Protein AF-A0A1G2N108-F1 (afdb_monomer_lite)

Radius of gyration: 14.55 Å; chains: 1; bounding box: 40×29×36 Å

Organism: NCBI:txid1802315

Structure (mmCIF, N/CA/C/O backbone):
data_AF-A0A1G2N108-F1
#
_entry.id   AF-A0A1G2N108-F1
#
loop_
_atom_site.group_PDB
_atom_site.id
_atom_site.type_symbol
_atom_site.label_atom_id
_atom_site.label_alt_id
_atom_site.label_comp_id
_atom_site.label_asym_id
_atom_site.label_entity_id
_atom_site.label_seq_id
_atom_site.pdbx_PDB_ins_code
_atom_site.Cartn_x
_atom_site.Cartn_y
_atom_site.Cartn_z
_atom_site.occupancy
_atom_site.B_iso_or_equiv
_atom_site.auth_seq_id
_atom_site.auth_comp_id
_atom_site.auth_asym_id
_atom_site.auth_atom_id
_atom_site.pdbx_PDB_model_num
ATOM 1 N N . MET A 1 1 ? 7.111 18.160 3.963 1.00 29.61 1 MET A N 1
ATOM 2 C CA . MET A 1 1 ? 5.682 18.467 4.202 1.00 29.61 1 MET A CA 1
ATOM 3 C C . MET A 1 1 ? 4.855 17.457 3.419 1.00 29.61 1 MET A C 1
ATOM 5 O O . MET A 1 1 ? 4.733 17.602 2.213 1.00 29.61 1 MET A O 1
ATOM 9 N N . GLY A 1 2 ? 4.400 16.378 4.061 1.00 33.50 2 GLY A N 1
ATOM 10 C CA . GLY A 1 2 ? 3.585 15.350 3.404 1.00 33.50 2 GLY A CA 1
ATOM 11 C C . GLY A 1 2 ? 2.160 15.856 3.184 1.00 33.50 2 GLY A C 1
ATOM 12 O O . GLY A 1 2 ? 1.529 16.358 4.114 1.00 33.50 2 GLY A O 1
ATOM 13 N N . HIS A 1 3 ? 1.667 15.773 1.951 1.00 26.89 3 HIS A N 1
ATOM 14 C CA . HIS A 1 3 ? 0.303 16.166 1.617 1.00 26.89 3 HIS A CA 1
ATOM 15 C C . HIS A 1 3 ? -0.687 15.155 2.210 1.00 26.89 3 HIS A C 1
ATOM 17 O O . HIS A 1 3 ? -0.616 13.960 1.945 1.00 26.89 3 HIS A O 1
ATOM 23 N N . LYS A 1 4 ? -1.609 15.651 3.039 1.00 35.72 4 LYS A N 1
ATOM 24 C CA . LYS A 1 4 ? -2.629 14.865 3.736 1.00 35.72 4 LYS A CA 1
ATOM 25 C C . LYS A 1 4 ? -3.906 14.836 2.894 1.00 35.72 4 LYS A C 1
ATOM 27 O O . LYS A 1 4 ? -4.661 15.806 2.905 1.00 35.72 4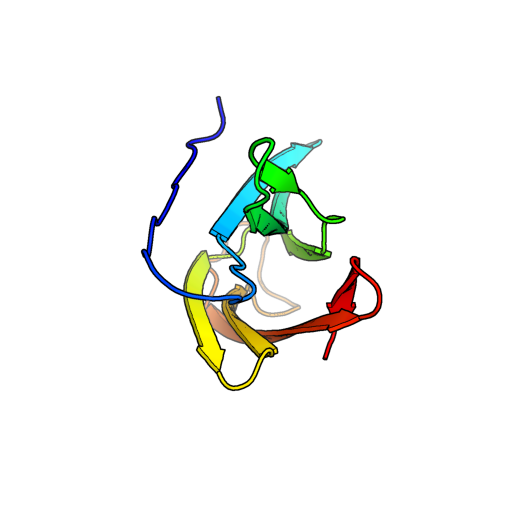 LYS A O 1
ATOM 32 N N . LEU A 1 5 ? -4.166 13.739 2.186 1.00 32.59 5 LEU A N 1
ATOM 33 C CA . LEU A 1 5 ? -5.464 13.519 1.545 1.00 32.59 5 LEU A CA 1
ATOM 34 C C . LEU A 1 5 ? -6.400 12.822 2.543 1.00 32.59 5 LEU A C 1
ATOM 36 O O . LEU A 1 5 ? -6.118 11.724 3.007 1.00 32.59 5 LEU A O 1
ATOM 40 N N . VAL A 1 6 ? -7.497 13.488 2.916 1.00 36.22 6 VAL A N 1
ATOM 41 C CA . VAL A 1 6 ? -8.529 12.949 3.819 1.00 36.22 6 VAL A CA 1
ATOM 42 C C . VAL A 1 6 ? -9.817 12.778 3.023 1.00 36.22 6 VAL A C 1
ATOM 44 O O . VAL A 1 6 ? -10.528 13.753 2.784 1.00 36.22 6 VAL A O 1
ATOM 47 N N . ILE A 1 7 ? -10.135 11.548 2.621 1.00 34.81 7 ILE A N 1
ATOM 48 C CA . ILE A 1 7 ? -11.417 11.235 1.980 1.00 34.81 7 ILE A CA 1
ATOM 49 C C . ILE A 1 7 ? -12.431 10.940 3.092 1.00 34.81 7 ILE A C 1
ATOM 51 O O . ILE A 1 7 ? -12.341 9.928 3.780 1.00 34.81 7 ILE A O 1
ATOM 55 N N . LYS A 1 8 ? -13.377 11.861 3.313 1.00 30.31 8 LYS A N 1
ATOM 56 C CA . LYS A 1 8 ? -14.463 11.702 4.293 1.00 30.31 8 LYS A CA 1
ATOM 57 C C . LYS A 1 8 ? -15.657 11.035 3.614 1.00 30.31 8 LYS A C 1
ATOM 59 O O . LYS A 1 8 ? -16.268 11.659 2.752 1.00 30.31 8 LYS A O 1
ATOM 64 N N . ASN A 1 9 ? -16.049 9.836 4.045 1.00 31.97 9 ASN A N 1
ATOM 65 C CA . ASN A 1 9 ? -17.381 9.312 3.746 1.00 31.97 9 ASN A CA 1
ATOM 66 C C . ASN A 1 9 ? -18.152 9.023 5.039 1.00 31.97 9 ASN A C 1
ATOM 68 O O . ASN A 1 9 ? -17.642 8.458 6.003 1.00 31.97 9 ASN A O 1
ATOM 72 N N . LYS A 1 10 ? -19.384 9.519 5.066 1.00 38.28 10 LYS A N 1
ATOM 73 C CA . LYS A 1 10 ? -20.253 9.646 6.225 1.00 38.28 10 LYS A CA 1
ATOM 74 C C . LYS A 1 10 ? -21.287 8.527 6.140 1.00 38.28 10 LYS A C 1
ATOM 76 O O . LYS A 1 10 ? -22.288 8.716 5.457 1.00 38.28 10 LYS A O 1
ATOM 81 N N . LYS A 1 11 ? -21.044 7.404 6.830 1.00 30.05 11 LYS A N 1
ATOM 82 C CA . LYS A 1 11 ? -22.021 6.594 7.598 1.00 30.05 11 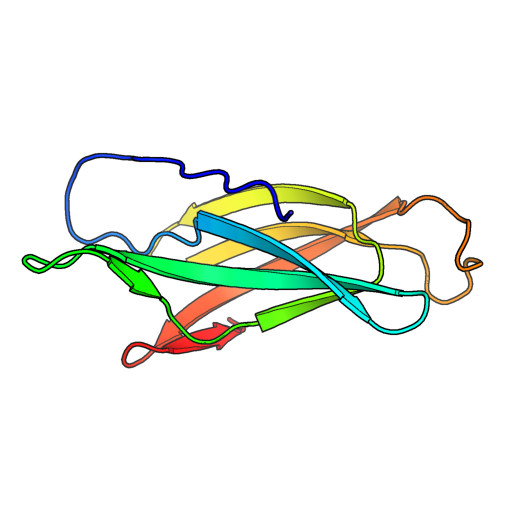LYS A CA 1
ATOM 83 C C . LYS A 1 11 ? -21.476 5.188 7.909 1.00 30.05 11 LYS A C 1
ATOM 85 O O . LYS A 1 11 ? -20.988 4.498 7.026 1.00 30.05 11 LYS A O 1
ATOM 90 N N . SER A 1 12 ? -21.662 4.800 9.178 1.00 30.62 12 SER A N 1
ATOM 91 C CA . SER A 1 12 ? -21.671 3.439 9.757 1.00 30.62 12 SER A CA 1
ATOM 92 C C . SER A 1 12 ? -20.415 2.565 9.604 1.00 30.62 12 SER A C 1
ATOM 94 O O . SER A 1 12 ? -20.191 2.011 8.540 1.00 30.62 12 SER A O 1
ATOM 96 N N . CYS A 1 13 ? -19.670 2.387 10.712 1.00 35.56 13 CYS A N 1
ATOM 97 C CA . CYS A 1 13 ? -18.749 1.269 11.022 1.00 35.56 13 CYS A CA 1
ATOM 98 C C . CYS A 1 13 ? -18.015 0.626 9.827 1.00 35.56 13 CYS A C 1
ATOM 100 O O . CYS A 1 13 ? -18.063 -0.586 9.633 1.00 35.56 13 CYS A O 1
ATOM 102 N N . GLN A 1 14 ? -17.322 1.438 9.030 1.00 35.72 14 GLN A N 1
ATOM 103 C CA . GLN A 1 14 ? -16.503 0.970 7.917 1.00 35.72 14 GLN A CA 1
ATOM 104 C C . GLN A 1 14 ? -15.045 1.338 8.163 1.00 35.72 14 GLN A C 1
ATOM 106 O O . GLN A 1 14 ? -14.706 2.486 8.462 1.00 35.72 14 GLN A O 1
ATOM 111 N N . PHE A 1 15 ? -14.194 0.325 8.051 1.00 37.31 15 PHE A N 1
ATOM 112 C CA . PHE A 1 15 ? -12.754 0.465 7.995 1.00 37.31 15 PHE A CA 1
ATOM 113 C C . PHE A 1 15 ? -12.374 1.308 6.774 1.00 37.31 15 PHE A C 1
ATOM 115 O O . PHE A 1 15 ? -12.796 1.004 5.661 1.00 37.31 15 PHE A O 1
ATOM 122 N N . ASN A 1 16 ? -11.619 2.383 6.987 1.00 39.06 16 ASN A N 1
ATOM 123 C CA . ASN A 1 16 ? -11.177 3.284 5.931 1.00 39.06 16 ASN A CA 1
ATOM 124 C C . ASN A 1 16 ? -9.646 3.255 5.872 1.00 39.06 16 ASN A C 1
ATOM 126 O O . ASN A 1 16 ? -8.969 3.816 6.737 1.00 39.06 16 ASN A O 1
ATOM 130 N N . LEU A 1 17 ? -9.094 2.610 4.841 1.00 44.09 17 LEU A N 1
ATOM 131 C CA . LEU A 1 17 ? -7.701 2.812 4.462 1.00 44.09 17 LEU A CA 1
ATOM 132 C C . LEU A 1 17 ? -7.613 4.124 3.677 1.00 44.09 17 LEU A C 1
ATOM 134 O O . LEU A 1 17 ? -7.885 4.177 2.479 1.00 44.09 17 LEU A O 1
ATOM 138 N N . THR A 1 18 ? -7.322 5.203 4.394 1.00 50.06 18 THR A N 1
ATOM 139 C CA . THR A 1 18 ? -7.447 6.578 3.885 1.00 50.06 18 THR A CA 1
ATOM 140 C C . THR A 1 18 ? -6.126 7.271 3.605 1.00 50.06 18 THR A C 1
ATOM 142 O O . THR A 1 18 ? -6.160 8.383 3.082 1.00 50.06 18 THR A O 1
ATOM 145 N N . ASN A 1 19 ? -4.979 6.683 3.957 1.00 52.25 19 ASN A N 1
ATOM 146 C CA . ASN A 1 19 ? -3.705 7.373 3.803 1.00 52.25 19 ASN A CA 1
ATOM 147 C C . ASN A 1 19 ? -2.638 6.489 3.160 1.00 52.25 19 ASN A C 1
ATOM 149 O O . ASN A 1 19 ? -2.313 5.413 3.661 1.00 52.25 19 ASN A O 1
ATOM 153 N N . LEU A 1 20 ? -2.107 6.994 2.049 1.00 55.75 20 LEU A N 1
ATOM 154 C CA . LEU A 1 20 ? -0.793 6.635 1.554 1.00 55.75 20 LEU A CA 1
ATOM 155 C C . LEU A 1 20 ? 0.101 7.820 1.861 1.00 55.75 20 LEU A C 1
ATOM 157 O O . LEU A 1 20 ? -0.154 8.918 1.358 1.00 55.75 20 LEU A O 1
ATOM 161 N N . TYR A 1 21 ? 1.117 7.609 2.685 1.00 58.41 21 TYR A N 1
ATOM 162 C CA . TYR A 1 21 ? 2.111 8.636 2.941 1.00 58.41 21 TYR A CA 1
ATOM 163 C C . TYR A 1 21 ? 3.470 8.169 2.449 1.00 58.41 21 TYR A C 1
ATOM 165 O O . TYR A 1 21 ? 3.765 6.971 2.409 1.00 58.41 21 TYR A O 1
ATOM 173 N N . GLN A 1 22 ? 4.255 9.149 2.011 1.00 54.84 22 GLN A N 1
ATOM 174 C CA . GLN A 1 22 ? 5.611 8.931 1.556 1.00 54.84 22 GLN A CA 1
ATOM 175 C C . GLN A 1 22 ? 6.592 9.408 2.622 1.00 54.84 22 GLN A C 1
ATOM 177 O O . GLN A 1 22 ? 6.456 10.524 3.136 1.00 54.84 22 GLN A O 1
ATOM 182 N N . GLU A 1 23 ? 7.605 8.598 2.900 1.00 56.38 23 GLU A N 1
ATOM 183 C CA . GLU A 1 23 ? 8.760 9.009 3.691 1.00 56.38 23 GLU A CA 1
ATOM 184 C C . GLU A 1 23 ? 10.008 9.019 2.820 1.00 56.38 23 GLU A C 1
ATOM 186 O O . GLU A 1 23 ? 10.312 8.057 2.111 1.00 56.38 23 GLU A O 1
ATOM 191 N N . ALA A 1 24 ? 10.735 10.134 2.876 1.00 56.44 24 ALA A N 1
ATOM 192 C CA . ALA A 1 24 ? 12.074 10.212 2.325 1.00 56.44 24 ALA A CA 1
ATOM 193 C C . ALA A 1 24 ? 13.045 9.692 3.386 1.00 56.44 24 ALA A C 1
ATOM 195 O O . ALA A 1 24 ? 13.166 10.283 4.459 1.00 56.44 24 ALA A O 1
ATOM 196 N N . SER A 1 25 ? 13.733 8.597 3.084 1.00 51.41 25 SER A N 1
ATOM 197 C CA . SER A 1 25 ? 14.816 8.077 3.916 1.00 51.41 25 SER A CA 1
ATOM 198 C C . SER A 1 25 ? 15.979 7.667 3.013 1.00 51.41 25 SER A C 1
ATOM 200 O O . SER A 1 25 ? 15.800 6.963 2.017 1.00 51.41 25 SER A O 1
ATOM 202 N N . GLY A 1 26 ? 17.178 8.182 3.297 1.00 67.19 26 GLY A N 1
ATOM 203 C CA . GLY A 1 26 ? 18.316 8.083 2.379 1.00 67.19 26 GLY A CA 1
ATOM 204 C C . GLY A 1 26 ? 18.013 8.719 1.015 1.00 67.19 26 GLY A C 1
ATOM 205 O O . GLY A 1 26 ? 17.623 9.882 0.944 1.00 67.19 26 GLY A O 1
ATOM 206 N N . THR A 1 27 ? 18.193 7.959 -0.072 1.00 66.38 27 THR A N 1
ATOM 207 C CA . THR A 1 27 ? 17.835 8.388 -1.439 1.00 66.38 27 THR A CA 1
ATOM 208 C C . THR A 1 27 ? 16.444 7.911 -1.877 1.00 66.38 27 THR A C 1
ATOM 210 O O . THR A 1 27 ? 15.990 8.303 -2.951 1.00 66.38 27 THR A O 1
ATOM 213 N N . GLY A 1 28 ? 15.771 7.057 -1.098 1.00 67.56 28 GLY A N 1
ATOM 214 C CA . GLY A 1 28 ? 14.510 6.395 -1.459 1.00 67.56 28 GLY A CA 1
ATOM 215 C C . GLY A 1 28 ? 13.257 7.223 -1.160 1.00 67.56 28 GLY A C 1
ATOM 216 O O . GLY A 1 28 ? 13.299 8.184 -0.390 1.00 67.56 28 GLY A O 1
ATOM 217 N N . ILE A 1 29 ? 12.135 6.831 -1.771 1.00 75.06 29 ILE A N 1
ATOM 218 C CA . ILE A 1 29 ? 10.798 7.341 -1.421 1.00 75.06 29 ILE A CA 1
ATOM 219 C C . ILE A 1 29 ? 9.945 6.126 -1.093 1.00 75.06 29 ILE A C 1
ATOM 221 O O . ILE A 1 29 ? 9.590 5.362 -1.986 1.00 75.06 29 ILE A O 1
ATOM 225 N N . PHE A 1 30 ? 9.616 5.947 0.177 1.00 81.50 30 PHE A N 1
ATOM 226 C CA . PHE A 1 30 ? 8.918 4.765 0.665 1.00 81.50 30 PHE A CA 1
ATOM 227 C C . PHE A 1 30 ? 7.446 5.066 0.881 1.00 81.50 30 PHE A C 1
ATOM 229 O O . PHE A 1 30 ? 7.116 6.098 1.456 1.00 81.50 30 PHE A O 1
ATOM 236 N N . PHE A 1 31 ? 6.572 4.170 0.433 1.00 84.94 31 PHE A N 1
ATOM 237 C CA . PHE A 1 31 ? 5.129 4.296 0.590 1.00 84.94 31 PHE A CA 1
ATOM 238 C C . PHE A 1 31 ? 4.608 3.292 1.604 1.00 84.94 31 PHE A C 1
ATOM 240 O O . PHE A 1 31 ? 4.963 2.110 1.565 1.00 84.94 31 PHE A O 1
ATOM 247 N N . TYR A 1 32 ? 3.698 3.763 2.448 1.00 85.62 32 TYR A N 1
ATOM 248 C CA . TYR A 1 32 ? 3.045 2.963 3.473 1.00 85.62 32 TYR A CA 1
ATOM 249 C C . TYR A 1 32 ? 1.529 3.143 3.407 1.00 85.62 32 TYR A C 1
ATOM 251 O O . TYR A 1 32 ? 1.032 4.219 3.072 1.00 85.62 32 TYR A O 1
ATOM 259 N N . ALA A 1 33 ? 0.802 2.081 3.731 1.00 87.06 33 ALA A N 1
ATOM 260 C CA . ALA A 1 33 ? -0.637 2.069 3.919 1.00 87.06 33 ALA A CA 1
ATOM 261 C C . ALA A 1 33 ? -0.964 2.185 5.408 1.00 87.06 33 ALA A C 1
ATOM 263 O O . ALA A 1 33 ? -0.473 1.397 6.214 1.00 87.06 33 ALA A O 1
ATOM 264 N N . VAL A 1 34 ? -1.831 3.140 5.745 1.00 84.31 34 VAL A N 1
ATOM 265 C CA . VAL A 1 34 ? -2.333 3.348 7.109 1.00 84.31 34 VAL A CA 1
ATOM 266 C C . VAL A 1 34 ? -3.835 3.513 7.067 1.00 84.31 34 VAL A C 1
ATOM 268 O O . VAL A 1 34 ? -4.388 4.201 6.195 1.00 84.31 34 VAL A O 1
ATOM 271 N N . ALA A 1 35 ? -4.509 2.918 8.039 1.00 81.31 35 ALA A N 1
ATOM 272 C CA . ALA A 1 35 ? -5.920 3.147 8.221 1.00 81.31 35 ALA A CA 1
ATOM 273 C C . ALA A 1 35 ? -6.211 4.083 9.375 1.00 81.31 35 ALA A C 1
ATOM 275 O O . ALA A 1 35 ? -5.495 4.146 10.371 1.00 81.31 35 ALA A O 1
ATOM 276 N N . VAL A 1 36 ? -7.307 4.817 9.217 1.00 79.69 36 VAL A N 1
ATOM 277 C CA . VAL A 1 36 ? -7.779 5.755 10.222 1.00 79.69 36 VAL A CA 1
ATOM 278 C C . VAL A 1 36 ? -9.193 5.362 10.607 1.00 79.69 36 VAL A C 1
ATOM 280 O O . VAL A 1 36 ? -10.110 5.336 9.785 1.00 79.69 36 VAL A O 1
ATOM 283 N N . ILE A 1 37 ? -9.365 5.063 11.885 1.00 76.38 37 ILE A N 1
ATOM 284 C CA . ILE A 1 37 ? -10.621 4.640 12.482 1.00 76.38 37 ILE A CA 1
ATOM 285 C C . ILE A 1 37 ? -11.243 5.858 13.161 1.00 76.38 37 ILE A C 1
ATOM 287 O O . ILE A 1 37 ? -10.640 6.482 14.035 1.00 76.38 37 ILE A O 1
ATOM 291 N N . SER A 1 38 ? -12.458 6.218 12.749 1.00 74.19 38 SER A N 1
ATOM 292 C CA . SER A 1 38 ? -13.227 7.259 13.430 1.00 74.19 38 SER A CA 1
ATOM 293 C C . SER A 1 38 ? -13.857 6.693 14.703 1.00 74.19 38 SER A C 1
ATOM 295 O O . SER A 1 38 ? -14.488 5.639 14.679 1.00 74.19 38 SER A O 1
ATOM 297 N N . SER A 1 39 ? -13.692 7.418 15.804 1.00 73.94 39 SER A N 1
ATOM 298 C CA . SER A 1 39 ? -14.255 7.133 17.122 1.00 73.94 39 SER A CA 1
ATOM 299 C C . SER A 1 39 ? -15.030 8.352 17.631 1.00 73.94 39 SER A C 1
ATOM 301 O O . SER A 1 39 ? -14.853 9.466 17.134 1.00 73.94 39 SER A O 1
ATOM 303 N N . ALA A 1 40 ? -15.866 8.161 18.655 1.00 76.38 40 ALA A N 1
ATOM 304 C CA . ALA A 1 40 ? -16.583 9.245 19.330 1.00 76.38 40 ALA A CA 1
ATOM 305 C C . ALA A 1 40 ? -15.641 10.367 19.817 1.00 76.38 40 ALA A C 1
ATOM 307 O O . ALA A 1 40 ? -16.034 11.529 19.850 1.00 76.38 40 ALA A O 1
ATOM 308 N N . ASN A 1 41 ? -14.383 10.024 20.115 1.00 77.06 41 ASN A N 1
ATOM 309 C CA . ASN A 1 41 ? -13.373 10.941 20.643 1.00 77.06 41 ASN A CA 1
ATOM 310 C C . ASN A 1 41 ? -12.374 11.444 19.582 1.00 77.06 41 ASN A C 1
ATOM 312 O O . ASN A 1 41 ? -11.363 12.044 19.937 1.00 77.06 41 ASN A O 1
ATOM 316 N N . GLY A 1 42 ? -12.618 11.195 18.289 1.00 78.69 42 GLY A N 1
ATOM 317 C CA . GLY A 1 42 ? -11.755 11.669 17.202 1.00 78.69 42 GLY A CA 1
ATOM 318 C C . GLY A 1 42 ? -11.333 10.572 16.229 1.00 78.69 42 GLY A C 1
ATOM 319 O O . GLY A 1 42 ? -12.154 9.777 15.779 1.00 78.69 42 GLY A O 1
ATOM 320 N N . TYR A 1 43 ? -10.054 10.559 15.857 1.00 77.44 43 TYR A N 1
ATOM 321 C CA . TYR A 1 43 ? -9.494 9.625 14.879 1.00 77.44 43 TYR A CA 1
ATOM 322 C C . TYR A 1 43 ? -8.306 8.882 15.485 1.00 77.44 43 TYR A C 1
ATOM 324 O O . TYR A 1 43 ? -7.421 9.513 16.059 1.00 77.44 43 TYR A O 1
ATOM 332 N N . ILE A 1 44 ? -8.296 7.559 15.337 1.00 80.06 44 ILE A N 1
ATOM 333 C CA . ILE A 1 44 ? -7.212 6.675 15.773 1.00 80.06 44 ILE A CA 1
ATOM 334 C C . ILE A 1 44 ? -6.581 6.074 14.518 1.00 80.06 44 ILE A C 1
ATOM 336 O O . ILE A 1 44 ? -7.292 5.505 13.690 1.00 80.06 44 ILE A O 1
ATOM 340 N N . SER A 1 45 ? -5.268 6.224 14.359 1.00 78.88 45 SER A N 1
ATOM 341 C CA . SER A 1 45 ? -4.515 5.569 13.283 1.00 78.88 45 SER A CA 1
ATOM 342 C C . SER A 1 45 ? -4.120 4.148 13.689 1.00 78.88 45 SER A C 1
ATOM 344 O O . SER A 1 45 ? -3.887 3.891 14.869 1.00 78.88 45 SER A O 1
ATOM 346 N N . THR A 1 46 ? -4.040 3.240 12.719 1.00 83.50 46 THR A N 1
ATOM 347 C CA . THR A 1 46 ? -3.478 1.891 12.898 1.00 83.50 46 THR A CA 1
ATOM 348 C C . THR A 1 46 ? -1.952 1.907 12.789 1.00 83.50 46 THR A C 1
ATOM 350 O O . THR A 1 46 ? -1.348 2.958 12.591 1.00 83.50 46 THR A O 1
ATOM 353 N N . ASN A 1 47 ? -1.340 0.725 12.872 1.00 87.88 47 ASN A N 1
ATOM 354 C CA . ASN A 1 47 ? 0.011 0.491 12.371 1.00 87.88 47 ASN A CA 1
ATOM 355 C C . ASN A 1 47 ? 0.118 0.750 10.855 1.00 87.88 47 ASN A C 1
ATOM 357 O O . ASN A 1 47 ? -0.891 0.778 10.135 1.00 87.88 47 ASN A O 1
ATOM 361 N N . ASP A 1 48 ? 1.364 0.865 10.399 1.00 87.06 48 ASP A N 1
ATOM 362 C CA . ASP A 1 48 ? 1.728 1.122 9.010 1.00 87.06 48 ASP A CA 1
ATOM 363 C C . ASP A 1 48 ? 2.099 -0.187 8.296 1.00 87.06 48 ASP A C 1
ATOM 365 O O . ASP A 1 48 ? 2.806 -1.034 8.848 1.00 87.06 48 ASP A O 1
ATOM 369 N N . ILE A 1 49 ? 1.659 -0.348 7.045 1.00 89.25 49 ILE A N 1
ATOM 370 C CA . ILE A 1 49 ? 2.053 -1.463 6.173 1.00 89.25 49 ILE A CA 1
ATOM 371 C C . ILE A 1 49 ? 2.881 -0.937 5.008 1.00 89.25 49 ILE A C 1
ATOM 373 O O . ILE A 1 49 ? 2.406 -0.129 4.213 1.00 89.25 49 ILE A O 1
ATOM 377 N N . PHE A 1 50 ? 4.112 -1.425 4.861 1.00 88.88 50 PHE A N 1
ATOM 378 C CA . PHE A 1 50 ? 4.975 -1.043 3.746 1.00 88.88 50 PHE A CA 1
ATOM 379 C C . PHE A 1 50 ? 4.423 -1.544 2.403 1.00 88.88 50 PHE A C 1
ATOM 381 O O . PHE A 1 50 ? 4.089 -2.722 2.238 1.00 88.88 50 PHE A O 1
ATOM 388 N N . LEU A 1 51 ? 4.352 -0.648 1.420 1.00 87.88 51 LEU A N 1
ATOM 389 C CA . LEU A 1 51 ? 3.879 -0.951 0.069 1.00 87.88 51 LEU A CA 1
ATOM 390 C C . LEU A 1 51 ? 5.022 -1.089 -0.934 1.00 87.88 51 LEU A C 1
ATOM 392 O O . LEU A 1 51 ? 4.977 -1.967 -1.798 1.00 87.88 51 LEU A O 1
ATOM 396 N N . GLY A 1 52 ? 6.039 -0.236 -0.829 1.00 87.88 52 GLY A N 1
ATOM 397 C CA . GLY A 1 52 ? 7.185 -0.271 -1.731 1.00 87.88 52 GLY A CA 1
ATOM 398 C C . GLY A 1 52 ? 7.977 1.031 -1.790 1.00 87.88 52 GLY A C 1
ATOM 399 O O . GLY A 1 52 ? 7.564 2.066 -1.265 1.00 87.88 52 GLY A O 1
ATOM 400 N N . ASP A 1 53 ? 9.122 0.965 -2.467 1.00 85.50 53 ASP A N 1
ATOM 401 C CA . ASP A 1 53 ? 9.922 2.126 -2.860 1.00 85.50 53 ASP A CA 1
ATOM 402 C C . ASP A 1 53 ? 9.473 2.630 -4.239 1.00 85.50 53 ASP A C 1
ATOM 404 O O . ASP A 1 53 ? 9.377 1.853 -5.191 1.00 85.50 53 ASP A O 1
ATOM 408 N N . ARG A 1 54 ? 9.213 3.939 -4.328 1.00 84.44 54 ARG A N 1
ATOM 409 C CA . ARG A 1 54 ? 8.869 4.687 -5.548 1.00 84.44 54 ARG A CA 1
ATOM 410 C C . ARG A 1 54 ? 7.782 4.009 -6.371 1.00 84.44 54 ARG A C 1
ATOM 412 O O . ARG A 1 54 ? 7.918 3.817 -7.577 1.00 84.44 54 ARG A O 1
ATOM 419 N N . ILE A 1 55 ? 6.702 3.639 -5.696 1.00 87.50 55 ILE A N 1
ATOM 420 C CA . ILE A 1 55 ? 5.502 3.131 -6.350 1.00 87.50 55 ILE A CA 1
ATOM 421 C C . ILE A 1 55 ? 4.657 4.289 -6.884 1.00 87.50 55 ILE A C 1
ATOM 423 O O . ILE A 1 55 ? 4.767 5.424 -6.420 1.00 87.50 55 ILE A O 1
ATOM 427 N N . VAL A 1 56 ? 3.764 3.989 -7.823 1.00 87.12 56 VAL A N 1
ATOM 428 C CA . VAL A 1 56 ? 2.703 4.910 -8.248 1.00 87.12 56 VAL A CA 1
ATOM 429 C C . VAL A 1 56 ? 1.372 4.372 -7.735 1.00 87.12 56 VAL A C 1
ATOM 431 O O . VAL A 1 56 ? 0.852 3.407 -8.303 1.00 87.12 56 VAL A O 1
ATOM 434 N N . PRO A 1 57 ? 0.800 4.953 -6.667 1.00 87.06 57 PRO A N 1
ATOM 435 C CA . PRO A 1 57 ? -0.543 4.608 -6.232 1.00 87.06 57 PRO A CA 1
ATOM 436 C C . PRO A 1 57 ? -1.582 4.862 -7.321 1.00 87.06 57 PRO A C 1
ATOM 438 O O . PRO A 1 57 ? -1.529 5.879 -8.008 1.00 87.06 57 PRO A O 1
ATOM 441 N N . GLN A 1 58 ? -2.552 3.963 -7.451 1.00 88.19 58 GLN A N 1
ATOM 442 C CA . GLN A 1 58 ? -3.616 4.082 -8.447 1.00 88.19 58 GLN A CA 1
ATOM 443 C C . GLN A 1 58 ? -4.975 4.282 -7.783 1.00 88.19 58 GLN A C 1
ATOM 445 O O . GLN A 1 58 ? -5.654 5.273 -8.032 1.00 88.19 58 GLN A O 1
ATOM 450 N N . ASN A 1 59 ? -5.392 3.334 -6.945 1.00 86.38 59 ASN A N 1
ATOM 451 C CA . ASN A 1 59 ? -6.656 3.411 -6.219 1.00 86.38 59 ASN A CA 1
ATOM 452 C C . ASN A 1 59 ? -6.664 2.455 -5.022 1.00 86.38 59 ASN A C 1
ATOM 454 O O . ASN A 1 59 ? -5.876 1.515 -4.950 1.00 86.38 59 ASN A O 1
ATOM 458 N N . ILE A 1 60 ? -7.592 2.695 -4.098 1.00 85.81 60 ILE A N 1
ATOM 459 C CA . ILE A 1 60 ? -7.892 1.804 -2.980 1.00 85.81 60 ILE A CA 1
ATOM 460 C C . ILE A 1 60 ? -9.369 1.437 -3.087 1.00 85.81 60 ILE A C 1
ATOM 462 O O . ILE A 1 60 ? -10.225 2.323 -3.149 1.00 85.81 60 ILE A O 1
ATOM 466 N N . ARG A 1 61 ? -9.676 0.140 -3.104 1.00 85.88 61 ARG A N 1
ATOM 467 C CA . ARG A 1 61 ? -11.050 -0.367 -3.110 1.00 85.88 61 AR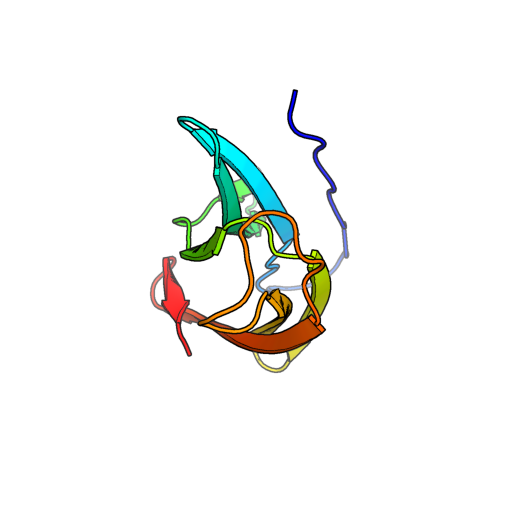G A CA 1
ATOM 468 C C . ARG A 1 61 ? -11.316 -1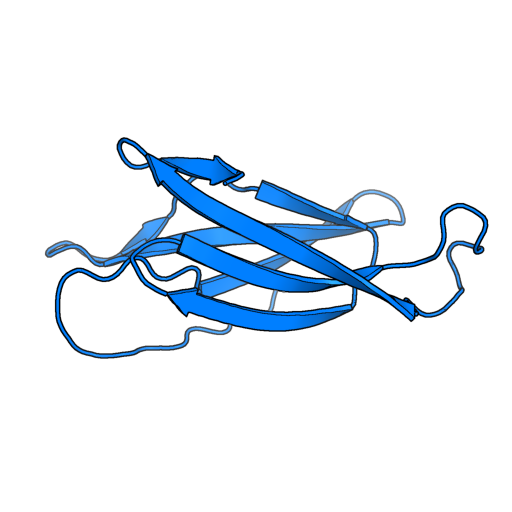.139 -1.833 1.00 85.88 61 ARG A C 1
ATOM 470 O O . ARG A 1 61 ? -10.631 -2.111 -1.561 1.00 85.88 61 ARG A O 1
ATOM 477 N N . ILE A 1 62 ? -12.341 -0.746 -1.088 1.00 82.56 62 ILE A N 1
ATOM 478 C CA . ILE A 1 62 ? -12.740 -1.438 0.141 1.00 82.56 62 ILE A CA 1
ATOM 479 C C . ILE A 1 62 ? -14.024 -2.214 -0.138 1.00 82.56 62 ILE A C 1
ATOM 481 O O . ILE A 1 62 ? -14.997 -1.651 -0.636 1.00 82.56 62 ILE A O 1
ATOM 485 N N . THR A 1 63 ? -14.021 -3.523 0.103 1.00 81.56 63 THR A N 1
ATOM 486 C CA . THR A 1 63 ? -15.175 -4.412 -0.092 1.00 81.56 63 THR A CA 1
ATOM 487 C C . THR A 1 63 ? -15.199 -5.444 1.033 1.00 81.56 63 THR A C 1
ATOM 489 O O . THR A 1 63 ? -14.194 -6.088 1.297 1.00 81.56 63 THR A O 1
ATOM 492 N N . ASN A 1 64 ? -16.339 -5.596 1.717 1.00 81.38 64 ASN A N 1
ATOM 493 C CA . ASN A 1 64 ? -16.533 -6.587 2.789 1.00 81.38 64 ASN A CA 1
ATOM 494 C C . ASN A 1 64 ? -15.468 -6.565 3.910 1.00 81.38 64 ASN A C 1
ATOM 496 O O . ASN A 1 64 ? -15.122 -7.606 4.455 1.00 81.38 64 ASN A O 1
ATOM 500 N N . GLY A 1 65 ? -14.956 -5.383 4.272 1.00 76.38 65 GLY A N 1
ATOM 501 C CA . GLY A 1 65 ? -13.958 -5.238 5.343 1.00 76.38 65 GLY A CA 1
ATOM 502 C C . GLY A 1 65 ? -12.508 -5.498 4.919 1.00 76.38 65 GLY A C 1
ATOM 503 O O . GLY A 1 65 ? -11.610 -5.352 5.744 1.00 76.38 65 GLY A O 1
ATOM 504 N N . GLU A 1 66 ? -12.275 -5.806 3.644 1.00 83.44 66 GLU A N 1
ATOM 505 C CA . GLU A 1 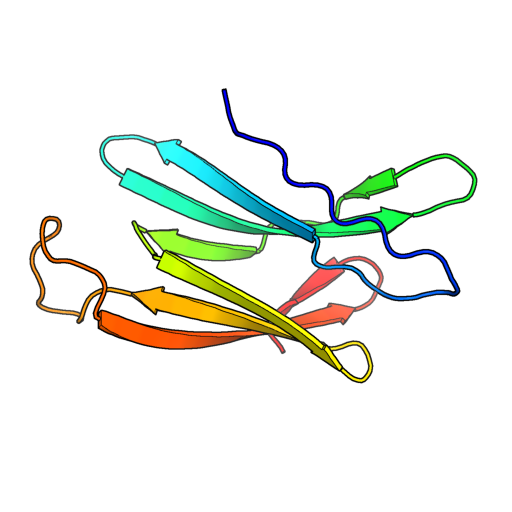66 ? -10.950 -5.916 3.038 1.00 83.44 66 GLU A CA 1
ATOM 506 C C . GLU A 1 66 ? -10.703 -4.743 2.079 1.00 83.44 66 GLU A C 1
ATOM 508 O O . GLU A 1 66 ? -11.594 -4.308 1.344 1.00 83.44 66 GLU A O 1
ATOM 513 N N . ALA A 1 67 ? -9.491 -4.203 2.103 1.00 87.31 67 ALA A N 1
ATOM 514 C CA . ALA A 1 67 ? -9.013 -3.123 1.263 1.00 87.31 67 ALA A CA 1
ATOM 515 C C . ALA A 1 67 ? -8.002 -3.661 0.244 1.00 87.31 67 ALA A C 1
ATOM 517 O O . ALA A 1 67 ? -6.929 -4.126 0.609 1.00 87.31 67 ALA A O 1
ATOM 518 N N . ALA A 1 68 ? -8.320 -3.544 -1.040 1.00 91.19 68 ALA A N 1
ATOM 519 C CA . ALA A 1 68 ? -7.403 -3.781 -2.143 1.00 91.19 68 ALA A CA 1
ATOM 520 C C . ALA A 1 68 ? -6.690 -2.470 -2.501 1.00 91.19 68 ALA A C 1
ATOM 522 O O . ALA A 1 68 ? -7.313 -1.531 -3.006 1.00 91.19 68 ALA A O 1
ATOM 523 N N . VAL A 1 69 ? -5.389 -2.401 -2.230 1.00 92.19 69 VAL A N 1
ATOM 524 C CA . VAL A 1 69 ? -4.516 -1.262 -2.539 1.00 92.19 69 VAL A CA 1
ATOM 525 C C . VAL A 1 69 ? -3.810 -1.525 -3.855 1.00 92.19 69 VAL A C 1
ATOM 527 O O . VAL A 1 69 ? -2.937 -2.386 -3.930 1.00 92.19 69 VAL A O 1
ATOM 530 N N . ASN A 1 70 ? -4.178 -0.774 -4.887 1.00 91.38 70 ASN A N 1
ATOM 531 C CA . ASN A 1 70 ? -3.624 -0.921 -6.225 1.00 91.38 70 ASN A CA 1
ATOM 532 C C . ASN A 1 70 ? -2.552 0.136 -6.477 1.00 91.38 70 ASN A C 1
ATOM 534 O O . ASN A 1 70 ? -2.790 1.338 -6.304 1.00 91.38 70 ASN A O 1
ATOM 538 N N . TYR A 1 71 ? -1.380 -0.311 -6.912 1.00 91.50 71 TYR A N 1
ATOM 539 C CA . TYR A 1 71 ? -0.253 0.546 -7.258 1.00 91.50 71 TYR A CA 1
ATOM 540 C C . TYR A 1 71 ? 0.602 -0.084 -8.354 1.00 91.50 71 TYR A C 1
ATOM 542 O O . TYR A 1 71 ? 0.607 -1.298 -8.532 1.00 91.50 71 TYR A O 1
ATOM 550 N N . ALA A 1 72 ? 1.342 0.738 -9.090 1.00 94.06 72 ALA A N 1
ATOM 551 C CA . ALA A 1 72 ? 2.377 0.261 -9.994 1.00 94.06 72 ALA A CA 1
ATOM 552 C C . ALA A 1 72 ? 3.741 0.266 -9.295 1.00 94.06 72 ALA A C 1
ATOM 554 O O . ALA A 1 72 ? 4.068 1.199 -8.559 1.00 94.06 72 ALA A O 1
ATOM 555 N N . THR A 1 73 ? 4.546 -0.757 -9.561 1.00 94.56 73 THR A N 1
ATOM 556 C CA . THR A 1 73 ? 5.950 -0.863 -9.155 1.00 94.56 73 THR A CA 1
ATOM 557 C C . THR A 1 73 ? 6.855 -1.083 -10.371 1.00 94.56 73 THR A C 1
ATOM 559 O O . THR A 1 73 ? 6.391 -1.312 -11.491 1.00 94.56 73 THR A O 1
ATOM 562 N N . ARG A 1 74 ? 8.165 -0.978 -10.165 1.00 93.81 74 ARG A N 1
ATOM 563 C CA . ARG A 1 74 ? 9.188 -1.265 -11.179 1.00 93.81 74 ARG A CA 1
ATOM 564 C C . ARG A 1 74 ? 9.372 -2.776 -11.330 1.00 93.81 74 ARG A C 1
ATOM 566 O O . ARG A 1 74 ? 9.104 -3.532 -10.394 1.00 93.81 74 ARG A O 1
ATOM 573 N N . LYS A 1 75 ? 9.850 -3.242 -12.486 1.00 93.69 75 LYS A N 1
ATOM 574 C CA . LYS A 1 75 ? 10.266 -4.648 -12.611 1.00 93.69 75 LYS A CA 1
ATOM 575 C C . LYS A 1 75 ? 11.509 -4.877 -11.757 1.00 93.69 75 LYS A C 1
ATOM 577 O O . LYS A 1 75 ? 12.286 -3.960 -11.517 1.00 93.69 75 LYS A O 1
ATOM 582 N N . TYR A 1 76 ? 11.728 -6.124 -11.351 1.00 87.94 76 TYR A N 1
ATOM 583 C CA . TYR A 1 76 ? 12.847 -6.494 -10.480 1.00 87.94 76 TYR A CA 1
ATOM 584 C C . TYR A 1 76 ? 14.223 -6.034 -11.008 1.00 87.94 76 TYR A C 1
ATOM 586 O O . TYR A 1 76 ? 15.061 -5.599 -10.227 1.00 87.94 76 TYR A O 1
ATOM 594 N N . ASN A 1 77 ? 14.423 -6.064 -12.331 1.00 92.69 77 ASN A N 1
ATOM 595 C CA . ASN A 1 77 ? 15.679 -5.673 -12.984 1.00 92.69 77 ASN A CA 1
ATOM 596 C C . ASN A 1 77 ? 15.677 -4.238 -13.545 1.00 92.69 77 ASN A C 1
ATOM 598 O O . ASN A 1 77 ? 16.632 -3.853 -14.219 1.00 92.69 77 ASN A O 1
ATOM 602 N N . ASP A 1 78 ? 14.618 -3.455 -13.323 1.00 91.38 78 ASP A N 1
ATOM 603 C CA . ASP A 1 78 ? 14.560 -2.084 -13.828 1.00 91.38 78 ASP A CA 1
ATOM 604 C C . ASP A 1 78 ? 15.465 -1.161 -12.992 1.00 91.38 78 ASP A C 1
ATOM 606 O O . ASP A 1 78 ? 15.510 -1.274 -11.758 1.00 91.38 78 ASP A O 1
ATOM 610 N N . PRO A 1 79 ? 16.158 -0.193 -13.622 1.00 90.75 79 PRO A N 1
ATOM 611 C CA . PRO A 1 79 ? 16.935 0.788 -12.882 1.00 90.75 79 PRO A CA 1
ATOM 612 C C . PRO A 1 79 ? 16.034 1.613 -11.954 1.00 90.75 79 PRO A C 1
ATOM 614 O O . PRO A 1 79 ? 14.834 1.775 -12.172 1.00 90.75 79 PRO A O 1
ATOM 617 N N . MET A 1 80 ? 16.632 2.214 -10.926 1.00 84.75 80 MET A N 1
ATOM 618 C CA . MET A 1 80 ? 15.923 3.064 -9.958 1.00 84.75 80 MET A CA 1
ATOM 619 C C . MET A 1 80 ? 15.316 4.344 -10.570 1.00 84.75 80 MET A C 1
ATOM 621 O O . MET A 1 80 ? 14.575 5.046 -9.881 1.00 84.75 80 MET A O 1
ATOM 625 N N . THR A 1 81 ? 15.655 4.651 -11.827 1.00 86.31 81 THR A N 1
ATOM 626 C CA . THR A 1 81 ? 15.152 5.775 -12.632 1.00 86.31 81 THR A CA 1
ATOM 627 C C . THR A 1 81 ? 14.032 5.383 -13.594 1.00 86.31 81 THR A C 1
ATOM 629 O O . THR A 1 81 ? 13.484 6.263 -14.247 1.00 86.31 81 THR A O 1
ATOM 632 N N . ALA A 1 82 ? 13.733 4.091 -13.749 1.00 89.50 82 ALA A N 1
ATOM 633 C CA . ALA A 1 82 ? 12.652 3.645 -14.618 1.00 89.50 82 ALA A CA 1
ATOM 634 C C . ALA A 1 82 ? 11.289 3.932 -13.987 1.00 89.50 82 ALA A C 1
ATOM 636 O O . ALA A 1 82 ? 11.112 3.792 -12.773 1.00 89.50 82 ALA A O 1
ATOM 637 N N . ASP A 1 83 ? 10.318 4.264 -14.831 1.00 89.88 83 ASP A N 1
ATOM 638 C CA . ASP A 1 83 ? 8.944 4.463 -14.392 1.00 89.88 83 ASP A CA 1
ATOM 639 C C . ASP A 1 83 ? 8.306 3.134 -13.944 1.00 89.88 83 ASP A C 1
ATOM 641 O O . ASP A 1 83 ? 8.460 2.102 -14.613 1.00 89.88 83 ASP A O 1
ATOM 645 N N . PRO A 1 84 ? 7.553 3.127 -12.828 1.00 92.06 84 PRO A N 1
ATOM 646 C CA . PRO A 1 84 ? 6.765 1.971 -12.417 1.00 92.06 84 PRO A CA 1
ATOM 647 C C . PRO A 1 84 ? 5.761 1.548 -13.496 1.00 92.06 84 PRO A C 1
ATOM 649 O O . PRO A 1 84 ? 4.980 2.358 -13.989 1.00 92.06 84 PRO A O 1
ATOM 652 N N . SER A 1 85 ? 5.754 0.260 -13.840 1.00 93.94 85 SER A N 1
ATOM 653 C CA . SER A 1 85 ? 4.945 -0.288 -14.943 1.00 93.94 85 SER A CA 1
ATOM 654 C C . SER A 1 85 ? 4.244 -1.610 -14.619 1.00 93.94 85 SER A C 1
ATOM 656 O O . SER A 1 85 ? 3.384 -2.055 -15.377 1.00 93.94 85 SER A O 1
ATOM 658 N N . VAL A 1 86 ? 4.572 -2.241 -13.490 1.00 96.44 86 VAL A N 1
ATOM 659 C CA . VAL A 1 86 ? 3.991 -3.517 -13.059 1.00 96.44 86 VAL A CA 1
ATOM 660 C C . VAL A 1 86 ? 2.887 -3.248 -12.047 1.00 96.44 86 VAL A C 1
ATOM 662 O O . VAL A 1 86 ? 3.165 -2.767 -10.953 1.00 96.44 86 VAL A O 1
ATOM 665 N N . GLY A 1 87 ? 1.641 -3.564 -12.399 1.00 96.38 87 GLY A N 1
ATOM 666 C CA . GLY A 1 87 ? 0.506 -3.454 -11.481 1.00 96.38 87 GLY A CA 1
ATOM 667 C C . GLY A 1 87 ? 0.583 -4.477 -10.345 1.00 96.38 87 GLY A C 1
ATOM 668 O O . GLY A 1 87 ? 0.806 -5.662 -10.587 1.00 96.38 87 GLY A O 1
ATOM 669 N N . VAL A 1 88 ? 0.377 -4.012 -9.116 1.00 96.12 88 VAL A N 1
ATOM 670 C CA . VAL A 1 88 ? 0.336 -4.806 -7.887 1.00 96.12 88 VAL A CA 1
ATOM 671 C C . VAL A 1 88 ? -0.925 -4.447 -7.111 1.00 96.12 88 VAL A C 1
ATOM 673 O O . VAL A 1 88 ? -1.279 -3.272 -6.983 1.00 96.12 88 VAL A O 1
ATOM 676 N N . THR A 1 89 ? -1.574 -5.467 -6.557 1.00 95.81 89 THR A N 1
ATOM 677 C CA . THR A 1 89 ? -2.659 -5.318 -5.588 1.00 95.81 89 THR A CA 1
ATOM 678 C C . THR A 1 89 ? -2.198 -5.890 -4.259 1.00 95.81 89 THR A C 1
ATOM 680 O O . THR A 1 89 ? -1.851 -7.068 -4.184 1.00 95.81 89 THR A O 1
ATOM 683 N N . LYS A 1 90 ? -2.211 -5.071 -3.206 1.00 93.69 90 LYS A N 1
ATOM 684 C CA . LYS A 1 90 ? -2.015 -5.532 -1.830 1.00 93.69 90 LYS A CA 1
ATOM 685 C C . LYS A 1 90 ? -3.352 -5.540 -1.101 1.00 93.69 90 LYS A C 1
ATOM 687 O O . LYS A 1 90 ? -3.997 -4.499 -0.994 1.00 93.69 90 LYS A O 1
ATOM 692 N N . TYR A 1 91 ? -3.759 -6.708 -0.619 1.00 92.94 91 TYR A N 1
ATOM 693 C CA . TYR A 1 91 ? -4.973 -6.872 0.171 1.00 92.94 91 TYR A CA 1
ATOM 694 C C . TYR A 1 91 ? -4.658 -6.647 1.641 1.00 92.94 91 TYR A C 1
ATOM 696 O O . TYR A 1 91 ? -3.683 -7.185 2.158 1.00 92.94 91 TYR A O 1
ATOM 704 N N . LEU A 1 92 ? -5.467 -5.821 2.292 1.00 89.69 92 LEU A N 1
ATOM 705 C CA . LEU A 1 92 ? -5.299 -5.418 3.677 1.00 89.69 92 LEU A CA 1
ATOM 706 C C . LEU A 1 92 ? -6.628 -5.554 4.410 1.00 89.69 92 LEU A C 1
ATOM 708 O O . LEU A 1 92 ? -7.674 -5.192 3.877 1.00 89.69 92 LEU A O 1
ATOM 712 N N . LYS A 1 93 ? -6.604 -6.018 5.651 1.00 87.94 93 LYS A N 1
ATOM 713 C CA . LYS A 1 93 ? -7.807 -6.179 6.472 1.00 87.94 93 LYS A CA 1
ATOM 714 C C . LYS A 1 93 ? -7.538 -5.796 7.915 1.00 87.94 93 LYS A C 1
ATOM 716 O O . LYS A 1 93 ? -6.390 -5.728 8.346 1.00 87.94 93 LYS A O 1
ATOM 721 N N . MET A 1 94 ? -8.612 -5.561 8.659 1.00 84.06 94 MET A N 1
ATOM 722 C CA . MET A 1 94 ? -8.518 -5.337 10.097 1.00 84.06 94 MET A CA 1
ATOM 723 C C . MET A 1 94 ? -8.679 -6.618 10.878 1.00 84.06 94 MET A C 1
ATOM 725 O O . MET A 1 94 ? -9.685 -7.312 10.736 1.00 84.06 94 MET A O 1
ATOM 729 N N . VAL A 1 95 ? -7.733 -6.864 11.777 1.00 84.12 95 VAL A N 1
ATOM 730 C CA . VAL A 1 95 ? -7.809 -7.938 12.761 1.00 84.12 95 VAL A CA 1
ATOM 731 C C . VAL A 1 95 ? -7.442 -7.351 14.117 1.00 84.12 95 VAL A C 1
ATOM 733 O O . VAL A 1 95 ? -6.374 -6.781 14.282 1.00 84.12 95 VAL A O 1
ATOM 736 N N .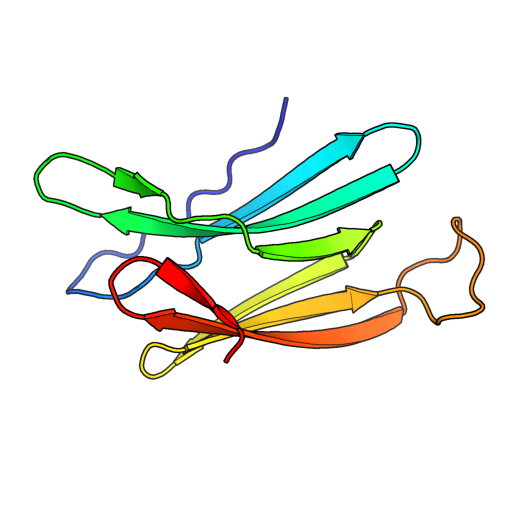 ASN A 1 96 ? -8.353 -7.448 15.088 1.00 85.44 96 ASN A N 1
ATOM 737 C CA . ASN A 1 96 ? -8.133 -6.995 16.470 1.00 85.44 96 ASN A CA 1
ATOM 738 C C . ASN A 1 96 ? -7.662 -5.532 16.624 1.00 85.44 96 ASN A C 1
ATOM 740 O O . ASN A 1 96 ? -6.975 -5.203 17.584 1.00 85.44 96 ASN A O 1
ATOM 744 N N . GLY A 1 97 ? -8.054 -4.640 15.709 1.00 77.50 97 GLY A N 1
ATOM 745 C CA . GLY A 1 97 ? -7.644 -3.230 15.754 1.00 77.50 97 GLY A CA 1
ATOM 746 C C . GLY A 1 97 ? -6.321 -2.929 15.044 1.00 77.50 97 GLY A C 1
ATOM 747 O O . GLY A 1 97 ? -5.930 -1.766 14.988 1.00 77.50 97 GLY A O 1
ATOM 748 N N . GLU A 1 98 ? -5.693 -3.933 14.436 1.00 83.62 98 GLU A N 1
ATOM 749 C CA . GLU A 1 98 ? -4.481 -3.794 13.634 1.00 83.62 98 GLU A CA 1
ATOM 750 C C . GLU A 1 98 ? -4.766 -4.021 12.153 1.00 83.62 98 GLU A C 1
ATOM 752 O O . GLU A 1 98 ? -5.620 -4.830 11.770 1.00 83.62 98 GLU A O 1
ATOM 757 N N . LEU A 1 99 ? -4.024 -3.295 11.323 1.00 85.69 99 LEU A N 1
ATOM 758 C CA . LEU A 1 99 ? -4.025 -3.461 9.885 1.00 85.69 99 LEU A CA 1
ATOM 759 C C . LEU A 1 99 ? -3.037 -4.562 9.510 1.00 85.69 99 LEU A C 1
ATOM 761 O O . LEU A 1 99 ? -1.842 -4.441 9.770 1.00 85.69 99 LEU A O 1
ATOM 765 N N . VAL A 1 100 ? -3.536 -5.620 8.879 1.00 88.88 100 VAL A N 1
ATOM 766 C CA . VAL A 1 100 ? -2.742 -6.790 8.485 1.00 88.88 100 VAL A CA 1
ATOM 767 C C . VAL A 1 100 ? -2.898 -7.080 6.998 1.00 88.88 100 VAL A C 1
ATOM 769 O O . VAL A 1 100 ? -3.896 -6.693 6.384 1.00 88.88 100 VAL A O 1
ATOM 772 N N . GLU A 1 101 ? -1.919 -7.771 6.417 1.00 90.19 101 GLU A N 1
ATOM 773 C CA . GLU A 1 101 ? -2.033 -8.286 5.050 1.00 90.19 101 GLU A CA 1
ATOM 774 C C . GLU A 1 101 ? -3.060 -9.434 4.984 1.00 90.19 101 GLU A C 1
ATOM 776 O O . GLU A 1 101 ? -3.213 -10.216 5.930 1.00 90.19 101 GLU A O 1
ATOM 781 N N . GLY A 1 102 ? -3.836 -9.436 3.897 1.00 79.62 102 GLY A N 1
ATOM 782 C CA . GLY A 1 102 ? -5.000 -10.291 3.652 1.00 79.62 102 GLY A CA 1
ATOM 783 C C . GLY A 1 102 ? -4.655 -11.729 3.326 1.00 79.62 102 GLY A C 1
ATOM 784 O O . GLY A 1 102 ? -3.741 -11.940 2.503 1.00 79.62 102 GLY A O 1
#

pLDDT: mean 74.55, std 20.77, range [26.89, 96.44]

Secondary structure (DSSP, 8-state):
----------SSS---EEEEEEEEETTEEEEEEEEEEEETTEEEEEEEEEEEES-EEEEEEEETTEEEEEEEE--TTS-TTSPP-EEEEEEEEEETTEEEE-

Sequence (102 aa):
MGHKLVIKNKKSCQFNLTNLYQEASGTGIFFYAVAVISSANGYISTNDIFLGDRIVPQNIRITNGEAAVNYATRKYNDPMTADPSVGVTKYLKMVNGELVEG

Foldseek 3Di:
DWDQFADDDDDDDAWDQGDWTWDDDDNWTWTWTKTWDQDPVGIDIADIHTDDTPKAWDDWDDDPQKIWTWIFAPPPPDDPPDDGDHIDTWIWGDDPRHIDTD